Protein AF-A0A8T4SE69-F1 (afdb_monomer)

Nearest PDB structures (foldseek):
  1tfo-assembly1_B  TM=8.534E-01  e=2.852E-02  Escherichia coli
  8dt0-assembly1_A  TM=4.073E-01  e=3.015E+00  synthetic construct

pLDDT: mean 90.0, std 10.99, range [50.69, 98.56]

Sequence (98 aa):
MKVIDFFKDLFNKVLKNEINVKKFDKDFNAAFFNDTFMEPISRAEFHIIDELWGYLEFYEPNKRKRESWEMLIDEKKVLRRVKIALNKLKKLERQVKK

Foldseek 3Di:
DQLLVVLLVLLVCCLVVVDDVVVSLVVLVCSLPDPVNPRDDDPQLNVLSVVLNVLSVQEDDDPVVCVVPVSHDHRVVSNVSSVVSSVSVVVVVVVVVD

Structure (mmCIF, N/CA/C/O backbone):
data_AF-A0A8T4SE69-F1
#
_entry.id   AF-A0A8T4SE69-F1
#
loop_
_atom_site.group_PDB
_atom_site.id
_atom_site.type_symbol
_atom_site.label_atom_id
_atom_site.label_alt_id
_atom_site.label_comp_id
_atom_site.label_asym_id
_atom_site.label_entity_id
_atom_site.label_seq_id
_atom_site.pdbx_PDB_ins_code
_atom_site.Cartn_x
_atom_site.Cartn_y
_atom_site.Cartn_z
_atom_site.occupancy
_atom_site.B_iso_or_equiv
_atom_site.auth_seq_id
_atom_site.auth_comp_id
_atom_site.auth_asym_id
_atom_site.auth_atom_id
_atom_site.pdbx_PDB_model_num
ATOM 1 N N . MET A 1 1 ? -5.808 14.078 12.122 1.00 69.44 1 MET A N 1
ATOM 2 C CA . MET A 1 1 ? -6.168 12.864 11.351 1.00 69.44 1 MET A CA 1
ATOM 3 C C . MET A 1 1 ? -5.239 11.779 11.836 1.00 69.44 1 MET A C 1
ATOM 5 O O . MET A 1 1 ? -4.047 12.054 11.843 1.00 69.44 1 MET A O 1
ATOM 9 N N . LYS A 1 2 ? -5.745 10.612 12.261 1.00 81.38 2 LYS A N 1
ATOM 10 C CA . LYS A 1 2 ? -4.852 9.556 12.750 1.00 81.38 2 LYS A CA 1
ATOM 11 C C . LYS A 1 2 ? -3.903 9.127 11.639 1.00 81.38 2 LYS A C 1
ATOM 13 O O . LYS A 1 2 ? -4.334 8.998 10.493 1.00 81.38 2 LYS A O 1
ATOM 18 N N . VAL A 1 3 ? -2.648 8.841 11.976 1.00 86.25 3 VAL A N 1
ATOM 19 C CA . VAL A 1 3 ? -1.634 8.339 11.022 1.00 86.25 3 VAL A CA 1
ATOM 20 C C . VAL A 1 3 ? -2.167 7.170 10.200 1.00 86.25 3 VAL A C 1
ATOM 22 O O . VAL A 1 3 ? -2.015 7.111 8.982 1.00 86.25 3 VAL A O 1
ATOM 25 N N . ILE A 1 4 ? -2.869 6.247 10.854 1.00 89.75 4 ILE A N 1
ATOM 26 C CA . ILE A 1 4 ? -3.409 5.080 10.167 1.00 89.75 4 ILE A CA 1
ATOM 27 C C . ILE A 1 4 ? -4.499 5.433 9.146 1.00 89.75 4 ILE A C 1
ATOM 29 O O . ILE A 1 4 ? -4.645 4.747 8.135 1.00 89.75 4 ILE A O 1
ATOM 33 N N . ASP A 1 5 ? -5.244 6.516 9.368 1.00 90.56 5 ASP A N 1
ATOM 34 C CA . ASP A 1 5 ? -6.267 6.979 8.433 1.00 90.56 5 ASP A CA 1
ATOM 35 C C . ASP A 1 5 ? -5.634 7.631 7.202 1.00 90.56 5 ASP A C 1
ATOM 37 O O . ASP A 1 5 ? -6.137 7.435 6.096 1.00 90.56 5 ASP A O 1
ATOM 41 N N . PHE A 1 6 ? -4.476 8.286 7.359 1.00 91.50 6 PHE A N 1
ATOM 42 C CA . PHE A 1 6 ? -3.658 8.725 6.226 1.00 91.50 6 PHE A CA 1
ATOM 43 C C . PHE A 1 6 ? -3.228 7.538 5.352 1.00 91.50 6 PHE A C 1
ATOM 45 O O . PHE A 1 6 ? -3.449 7.556 4.141 1.00 91.50 6 PHE A O 1
ATOM 52 N N . PHE A 1 7 ? -2.675 6.472 5.946 1.00 93.62 7 PHE A N 1
ATOM 53 C CA . PHE A 1 7 ? -2.274 5.287 5.177 1.00 93.62 7 PHE A CA 1
ATOM 54 C C . PHE A 1 7 ? -3.466 4.630 4.472 1.00 93.62 7 PHE A C 1
ATOM 56 O O . PHE A 1 7 ? -3.364 4.266 3.302 1.00 93.62 7 PHE A O 1
ATOM 63 N N . LYS A 1 8 ? -4.627 4.523 5.134 1.00 95.12 8 LYS A N 1
ATOM 64 C CA . LYS A 1 8 ? -5.852 4.013 4.495 1.00 95.12 8 LYS A CA 1
ATOM 65 C C . LYS A 1 8 ? -6.295 4.885 3.322 1.00 95.12 8 LYS A C 1
ATOM 67 O O . LYS A 1 8 ? -6.706 4.336 2.300 1.00 95.12 8 LYS A O 1
ATOM 72 N N . ASP A 1 9 ? -6.250 6.209 3.452 1.00 96.00 9 ASP A N 1
ATOM 73 C CA . ASP A 1 9 ? -6.576 7.131 2.359 1.00 96.00 9 ASP A CA 1
ATOM 74 C C . ASP A 1 9 ? -5.623 6.927 1.176 1.00 96.00 9 ASP A C 1
ATOM 76 O O . ASP A 1 9 ? -6.065 6.693 0.050 1.00 96.00 9 ASP A O 1
ATOM 80 N N . LEU A 1 10 ? -4.319 6.868 1.449 1.00 96.25 10 LEU A N 1
ATOM 81 C CA . LEU A 1 10 ? -3.291 6.617 0.446 1.00 96.25 10 LEU A CA 1
ATOM 82 C C . LEU A 1 10 ? -3.489 5.259 -0.264 1.00 96.25 10 LEU A C 1
ATOM 84 O O . LEU A 1 10 ? -3.406 5.180 -1.492 1.00 96.25 10 LEU A O 1
ATOM 88 N N . PHE A 1 11 ? -3.842 4.203 0.480 1.00 98.12 11 PHE A N 1
ATOM 89 C CA . PHE A 1 11 ? -4.185 2.887 -0.079 1.00 98.12 11 PHE A CA 1
ATOM 90 C C . PHE A 1 11 ? -5.420 2.942 -0.975 1.00 98.12 11 PHE A C 1
ATOM 92 O O . PHE A 1 11 ? -5.447 2.316 -2.033 1.00 98.12 11 PHE A O 1
ATOM 99 N N . ASN A 1 12 ? -6.456 3.681 -0.576 1.00 98.44 12 ASN A N 1
ATOM 100 C CA . ASN A 1 12 ? -7.653 3.823 -1.398 1.00 98.44 12 ASN A CA 1
ATOM 101 C C . ASN A 1 12 ? -7.355 4.603 -2.683 1.00 98.44 12 ASN A C 1
ATOM 103 O O . ASN A 1 12 ? -7.802 4.173 -3.743 1.00 98.44 12 ASN A O 1
ATOM 107 N N . LYS A 1 13 ? -6.571 5.686 -2.609 1.00 98.44 13 LYS A N 1
ATOM 108 C CA . LYS A 1 13 ? -6.174 6.492 -3.773 1.00 98.44 13 LYS A CA 1
ATOM 109 C C . LYS A 1 13 ? -5.465 5.655 -4.833 1.00 98.44 13 LYS A C 1
ATOM 111 O O . LYS A 1 13 ? -5.847 5.703 -6.000 1.00 98.44 13 LYS A O 1
ATOM 116 N N . VAL A 1 14 ? -4.482 4.840 -4.439 1.00 98.38 14 VAL A N 1
ATOM 117 C CA . VAL A 1 14 ? -3.758 3.988 -5.399 1.00 98.38 14 VAL A CA 1
ATOM 118 C C . VAL A 1 14 ? -4.636 2.848 -5.934 1.00 98.38 14 VAL A C 1
ATOM 120 O O . VAL A 1 14 ? -4.604 2.554 -7.124 1.00 98.38 14 VAL A O 1
ATOM 123 N N . LEU A 1 15 ? -5.501 2.247 -5.105 1.00 98.25 15 LEU A N 1
ATOM 124 C CA . LEU A 1 15 ? -6.426 1.192 -5.552 1.00 98.25 15 LEU A CA 1
ATOM 125 C C . LEU A 1 15 ? -7.532 1.699 -6.489 1.00 98.25 15 LEU A C 1
ATOM 127 O O . LEU A 1 15 ? -8.032 0.929 -7.306 1.00 98.25 15 LEU A O 1
ATOM 131 N N . LYS A 1 16 ? -7.926 2.969 -6.363 1.00 98.06 16 LYS A N 1
ATOM 132 C CA . LYS A 1 16 ? -8.891 3.642 -7.243 1.00 98.06 16 LYS A CA 1
ATOM 133 C C . LYS A 1 16 ? -8.240 4.302 -8.459 1.00 98.06 16 LYS A C 1
ATOM 135 O O . LYS A 1 16 ? -8.942 4.933 -9.241 1.00 98.06 16 LYS A O 1
ATOM 140 N N . ASN A 1 17 ? -6.924 4.148 -8.624 1.00 97.12 17 ASN A N 1
ATOM 141 C CA . ASN A 1 17 ? -6.156 4.766 -9.700 1.00 97.12 17 ASN A CA 1
ATOM 142 C C . ASN A 1 17 ? -6.213 6.313 -9.697 1.00 97.12 17 ASN A C 1
ATOM 144 O O . ASN A 1 17 ? -6.032 6.943 -10.734 1.00 97.12 17 ASN A O 1
ATOM 148 N N . GLU A 1 18 ? -6.455 6.933 -8.534 1.00 98.19 18 GLU A N 1
ATOM 149 C CA . GLU A 1 18 ? -6.362 8.392 -8.339 1.00 98.19 18 GLU A CA 1
ATOM 150 C C . GLU A 1 18 ? -4.893 8.851 -8.295 1.00 98.19 18 GLU A C 1
ATOM 152 O O . GLU A 1 18 ? -4.564 9.981 -8.650 1.00 98.19 18 GLU A O 1
ATOM 157 N N . ILE A 1 19 ? -3.996 7.950 -7.882 1.00 97.94 19 ILE A N 1
ATOM 158 C CA . ILE A 1 19 ? -2.541 8.083 -7.987 1.00 97.94 19 ILE A CA 1
ATOM 159 C C . ILE A 1 19 ? -1.959 6.791 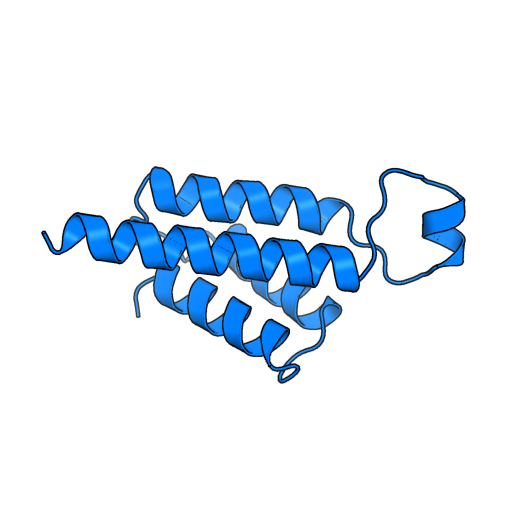-8.567 1.00 97.94 19 ILE A C 1
ATOM 161 O O . ILE A 1 19 ? -2.478 5.706 -8.314 1.00 97.94 19 ILE A O 1
ATOM 165 N N . ASN A 1 20 ? -0.856 6.897 -9.309 1.00 97.25 20 ASN A N 1
ATOM 166 C CA . ASN A 1 20 ? -0.123 5.725 -9.797 1.00 97.25 20 ASN A CA 1
ATOM 167 C C . ASN A 1 20 ? 0.798 5.135 -8.713 1.00 97.25 20 ASN A C 1
ATOM 169 O O . ASN A 1 20 ? 1.110 5.798 -7.718 1.00 97.25 20 ASN A O 1
ATOM 173 N N . VAL A 1 21 ? 1.290 3.907 -8.924 1.00 96.62 21 VAL A N 1
ATOM 174 C CA . VAL A 1 21 ? 2.136 3.221 -7.930 1.00 96.62 21 VAL A CA 1
ATOM 175 C C . VAL A 1 21 ? 3.459 3.941 -7.655 1.00 96.62 21 VAL A C 1
ATOM 177 O O . VAL A 1 21 ? 3.936 3.917 -6.528 1.00 96.62 21 VAL A O 1
ATOM 180 N N . LYS A 1 22 ? 4.025 4.667 -8.627 1.00 95.31 22 LYS A N 1
ATOM 181 C CA . LYS A 1 22 ? 5.250 5.455 -8.401 1.00 95.31 22 LYS A CA 1
ATOM 182 C C . LYS A 1 22 ? 5.023 6.613 -7.422 1.00 95.31 22 LYS A C 1
ATOM 184 O O . LYS A 1 22 ? 5.860 6.874 -6.564 1.00 95.31 22 LYS A O 1
ATOM 189 N N . LYS A 1 23 ? 3.903 7.329 -7.557 1.00 96.38 23 LYS A N 1
ATOM 190 C CA . LYS A 1 23 ? 3.525 8.398 -6.626 1.00 96.38 23 LYS A CA 1
ATOM 191 C C . LYS A 1 23 ? 3.154 7.825 -5.261 1.00 96.38 23 LYS A C 1
ATOM 193 O O . LYS A 1 23 ? 3.582 8.373 -4.254 1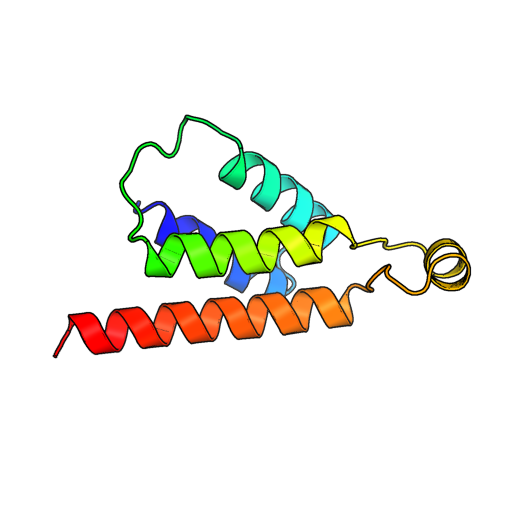.00 96.38 23 LYS A O 1
ATOM 198 N N . PHE A 1 24 ? 2.414 6.718 -5.247 1.00 97.50 24 PHE A N 1
ATOM 199 C CA . PHE A 1 24 ? 2.094 5.980 -4.030 1.00 97.50 24 PHE A CA 1
ATOM 200 C C . PHE A 1 24 ? 3.349 5.598 -3.242 1.00 97.50 24 PHE A C 1
ATOM 202 O O . PHE A 1 24 ? 3.432 5.935 -2.071 1.00 97.50 24 PHE A O 1
ATOM 209 N N . ASP A 1 25 ? 4.326 4.960 -3.887 1.00 95.56 25 ASP A N 1
ATOM 210 C CA . ASP A 1 25 ? 5.590 4.541 -3.276 1.00 95.56 25 ASP A CA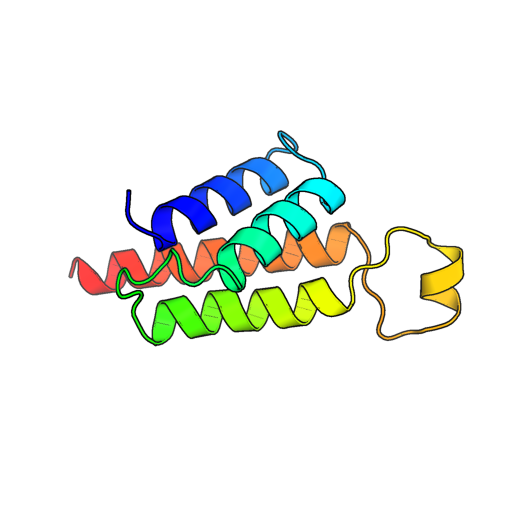 1
ATOM 211 C C . ASP A 1 25 ? 6.350 5.724 -2.654 1.00 95.56 25 ASP A C 1
ATOM 213 O O . ASP A 1 25 ? 6.747 5.685 -1.489 1.00 95.56 25 ASP A O 1
ATOM 217 N N . LYS A 1 26 ? 6.462 6.839 -3.388 1.00 94.38 26 LYS A N 1
ATOM 218 C CA . LYS A 1 26 ? 7.093 8.062 -2.877 1.00 94.38 26 LYS A CA 1
ATOM 219 C C . LYS A 1 26 ? 6.364 8.629 -1.654 1.00 94.38 26 LYS A C 1
ATOM 221 O O . LYS A 1 26 ? 7.005 8.928 -0.650 1.00 94.38 26 LYS A O 1
ATOM 226 N N . ASP A 1 27 ? 5.047 8.805 -1.752 1.00 94.06 27 ASP A N 1
ATOM 227 C CA . ASP A 1 27 ? 4.235 9.395 -0.683 1.00 94.06 27 ASP A CA 1
ATOM 228 C C . ASP A 1 27 ? 4.183 8.461 0.547 1.00 94.06 27 ASP A C 1
ATOM 230 O O . ASP A 1 27 ? 4.197 8.931 1.683 1.00 94.06 27 ASP A O 1
ATOM 234 N N . PHE A 1 28 ? 4.189 7.142 0.327 1.00 94.31 28 PHE A N 1
ATOM 235 C CA . PHE A 1 28 ? 4.240 6.122 1.372 1.00 94.31 28 PHE A CA 1
ATOM 236 C C . PHE A 1 28 ? 5.569 6.163 2.128 1.00 94.31 28 PHE A C 1
ATOM 238 O O . PHE A 1 28 ? 5.553 6.278 3.349 1.00 94.31 28 PHE A O 1
ATOM 245 N N . ASN A 1 29 ? 6.711 6.117 1.432 1.00 92.12 29 ASN A N 1
ATOM 246 C CA . ASN A 1 29 ? 8.031 6.178 2.072 1.00 92.12 29 ASN A CA 1
ATOM 247 C C . ASN A 1 29 ? 8.234 7.504 2.814 1.00 92.12 29 ASN A C 1
ATOM 249 O O . ASN A 1 29 ? 8.730 7.513 3.937 1.00 92.12 29 ASN A O 1
ATOM 253 N N . ALA A 1 30 ? 7.790 8.620 2.226 1.00 90.69 30 ALA A N 1
ATOM 254 C CA . ALA A 1 30 ? 7.833 9.916 2.894 1.00 90.69 30 ALA A CA 1
ATOM 255 C C . ALA A 1 30 ? 7.028 9.924 4.201 1.00 90.69 30 ALA A C 1
ATOM 257 O O . ALA A 1 30 ? 7.421 10.614 5.132 1.00 90.69 30 ALA A O 1
ATOM 258 N N . ALA A 1 31 ? 5.926 9.172 4.282 1.00 88.69 31 ALA A N 1
ATOM 259 C CA . ALA A 1 31 ? 5.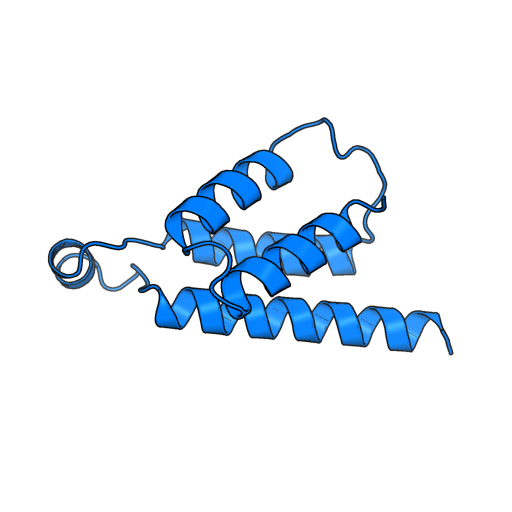147 9.035 5.507 1.00 88.69 31 ALA A CA 1
ATOM 260 C C . ALA A 1 31 ? 5.733 8.013 6.492 1.00 88.69 31 ALA A C 1
ATOM 262 O O . ALA A 1 31 ? 5.687 8.233 7.695 1.00 88.69 31 ALA A O 1
ATOM 263 N N . PHE A 1 32 ? 6.295 6.913 5.992 1.00 88.75 32 PHE A N 1
ATOM 264 C CA . PHE A 1 32 ? 6.883 5.854 6.812 1.00 88.75 32 PHE A CA 1
ATOM 265 C C . PHE A 1 32 ? 8.152 6.312 7.545 1.00 88.75 32 PHE A C 1
ATOM 267 O O . PHE A 1 32 ? 8.352 5.942 8.697 1.00 88.75 32 PHE A O 1
ATOM 274 N N . PHE A 1 33 ? 8.980 7.143 6.898 1.00 85.00 33 PHE A N 1
ATOM 275 C CA . PHE A 1 33 ? 10.266 7.603 7.436 1.00 85.00 33 PHE A CA 1
ATOM 276 C C . PHE A 1 33 ? 10.258 9.008 8.041 1.00 85.00 33 PHE A C 1
ATOM 278 O O . PHE A 1 33 ? 11.270 9.422 8.602 1.00 85.00 33 PHE A O 1
ATOM 285 N N . ASN A 1 34 ? 9.168 9.773 7.925 1.00 82.19 34 ASN A N 1
ATOM 286 C CA . ASN A 1 34 ? 9.108 11.056 8.621 1.00 82.19 34 ASN A CA 1
ATOM 287 C C . ASN A 1 34 ? 8.860 10.837 10.115 1.00 82.19 34 ASN A C 1
ATOM 289 O O . ASN A 1 34 ? 7.812 10.319 10.502 1.00 82.19 34 ASN A O 1
ATOM 293 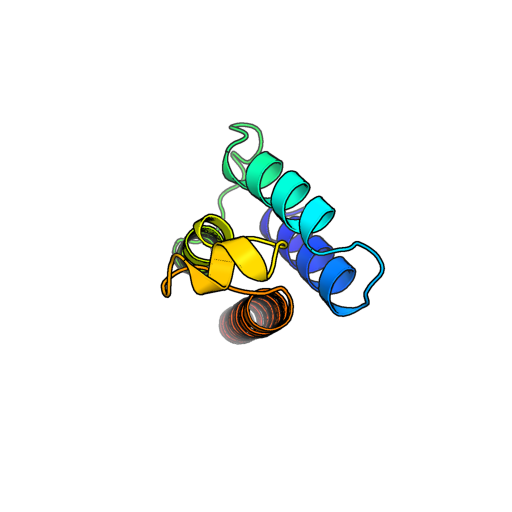N N . ASP A 1 35 ? 9.740 11.392 10.950 1.00 57.62 35 ASP A N 1
ATOM 294 C CA . ASP A 1 35 ? 9.553 11.518 12.405 1.00 57.62 35 ASP A CA 1
ATOM 295 C C . ASP A 1 35 ? 8.293 12.324 12.783 1.00 57.62 35 ASP A C 1
ATOM 297 O O . ASP A 1 35 ? 7.877 12.360 13.938 1.00 57.62 35 ASP A O 1
ATOM 301 N N . THR A 1 36 ? 7.637 12.970 11.813 1.00 52.78 36 THR A N 1
ATOM 302 C CA . THR A 1 36 ? 6.406 13.751 12.011 1.00 52.78 36 THR A CA 1
ATOM 303 C C . THR A 1 36 ? 5.189 12.894 12.390 1.00 52.78 36 THR A C 1
ATOM 305 O O . THR A 1 36 ? 4.161 13.439 12.786 1.00 52.78 36 THR A O 1
ATOM 308 N N . PHE A 1 37 ? 5.283 11.563 12.319 1.00 53.97 37 PHE A N 1
ATOM 309 C CA . PHE A 1 37 ? 4.198 10.639 12.666 1.00 53.97 37 PHE A CA 1
ATOM 310 C C . PHE A 1 37 ? 4.337 10.045 14.082 1.00 53.97 37 PHE A C 1
ATOM 312 O O . PHE A 1 37 ? 3.998 8.886 14.303 1.00 53.97 37 PHE A O 1
ATOM 319 N N . MET A 1 38 ? 4.755 10.855 15.069 1.00 50.69 38 MET A N 1
ATOM 320 C CA . MET A 1 38 ? 4.764 10.520 16.513 1.00 50.69 38 MET A CA 1
ATOM 321 C C . MET A 1 38 ? 3.370 10.281 17.133 1.00 50.69 38 MET A C 1
ATOM 323 O O . MET A 1 38 ? 3.227 10.208 18.354 1.00 50.69 38 MET A O 1
ATOM 327 N N . GLU A 1 39 ? 2.315 10.167 16.328 1.00 63.81 39 GLU A N 1
ATOM 328 C CA . GLU A 1 39 ? 1.036 9.685 16.831 1.00 63.81 39 GLU A CA 1
ATOM 329 C C . GLU A 1 39 ? 1.097 8.151 16.954 1.00 63.81 39 GLU A C 1
ATOM 331 O O . GLU A 1 39 ? 1.452 7.468 15.989 1.00 63.81 39 GLU A O 1
ATOM 336 N N . PRO A 1 40 ? 0.744 7.577 18.117 1.00 70.69 40 PRO A N 1
ATOM 337 C CA . PRO A 1 40 ? 0.892 6.151 18.353 1.00 70.69 40 PRO A CA 1
ATOM 338 C C . PRO A 1 40 ? -0.063 5.359 17.456 1.00 70.69 40 PRO A C 1
ATOM 340 O O . PRO A 1 40 ? -1.271 5.308 17.691 1.00 70.69 40 PRO A O 1
ATOM 343 N N . ILE A 1 41 ? 0.489 4.694 16.443 1.00 82.62 41 ILE A N 1
ATOM 344 C CA . ILE A 1 41 ? -0.164 3.540 15.828 1.00 82.62 41 ILE A CA 1
ATOM 345 C C . ILE A 1 41 ? 0.045 2.320 16.723 1.00 82.62 41 ILE A C 1
ATOM 347 O O . ILE A 1 41 ? 1.078 2.165 17.378 1.00 82.62 41 ILE A O 1
ATOM 351 N N . SER A 1 42 ? -0.943 1.433 16.774 1.00 88.44 42 SER A N 1
ATOM 352 C CA . SER A 1 42 ? -0.797 0.179 17.508 1.00 88.44 42 SER A CA 1
ATOM 353 C C . SER A 1 42 ? 0.282 -0.702 16.870 1.00 88.44 42 SER A C 1
ATOM 355 O O . SER A 1 42 ? 0.527 -0.647 15.663 1.00 88.44 42 SER A O 1
ATOM 357 N N . ARG A 1 43 ? 0.884 -1.602 17.658 1.00 89.38 43 ARG A N 1
ATOM 358 C CA . ARG A 1 43 ? 1.866 -2.580 17.151 1.00 89.38 43 ARG A CA 1
ATOM 359 C C . ARG A 1 43 ? 1.325 -3.403 15.973 1.00 89.38 43 ARG A C 1
ATOM 361 O O . ARG A 1 43 ? 2.071 -3.723 15.052 1.00 89.38 43 ARG A O 1
ATOM 368 N N . ALA A 1 44 ? 0.035 -3.741 16.000 1.00 92.31 44 ALA A N 1
ATOM 369 C CA . ALA A 1 44 ? -0.616 -4.494 14.931 1.00 92.31 44 ALA A CA 1
ATOM 370 C C . ALA A 1 44 ? -0.765 -3.667 13.644 1.00 92.31 44 ALA A C 1
ATOM 372 O O . ALA A 1 44 ? -0.557 -4.196 12.555 1.00 92.31 44 ALA A O 1
ATOM 373 N N . GLU A 1 45 ? -1.094 -2.378 13.761 1.00 92.69 45 GLU A N 1
ATOM 374 C CA . GLU A 1 45 ? -1.130 -1.461 12.619 1.00 92.69 45 GLU A CA 1
ATOM 375 C C . GLU A 1 45 ? 0.271 -1.256 12.041 1.00 92.69 45 GLU A C 1
ATOM 377 O O . GLU A 1 45 ? 0.440 -1.437 10.838 1.00 92.69 45 GLU A O 1
ATOM 382 N N . PHE A 1 46 ? 1.277 -0.983 12.885 1.00 91.44 46 PHE A N 1
ATOM 383 C CA . PHE A 1 46 ? 2.672 -0.836 12.454 1.00 91.44 46 PHE A CA 1
ATOM 384 C C . PHE A 1 46 ? 3.141 -2.049 11.652 1.00 91.44 46 PHE A C 1
ATOM 386 O O . PHE A 1 46 ? 3.627 -1.886 10.540 1.00 91.44 46 PHE A O 1
ATOM 393 N N . HIS A 1 47 ? 2.909 -3.265 12.152 1.00 93.75 47 HIS A N 1
ATOM 394 C CA . HIS A 1 47 ? 3.333 -4.483 11.461 1.00 93.75 47 HIS A CA 1
ATOM 395 C C . HIS A 1 47 ? 2.715 -4.636 10.059 1.00 93.75 47 HIS A C 1
ATOM 397 O O . HIS A 1 47 ? 3.362 -5.145 9.150 1.00 93.75 47 HIS A O 1
ATOM 403 N N . ILE A 1 48 ? 1.474 -4.179 9.853 1.00 95.69 48 ILE A N 1
ATOM 404 C CA . ILE A 1 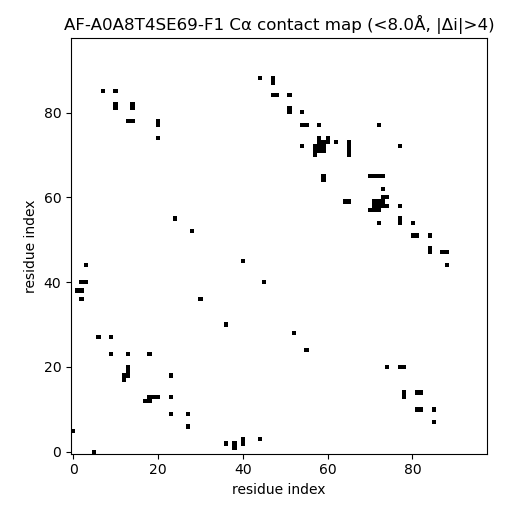48 ? 0.833 -4.212 8.528 1.00 95.69 48 ILE A CA 1
ATOM 405 C C . ILE A 1 48 ? 1.476 -3.199 7.575 1.00 95.69 48 ILE A C 1
ATOM 407 O O . ILE A 1 48 ? 1.621 -3.490 6.387 1.00 95.69 48 ILE A O 1
ATOM 411 N N . ILE A 1 49 ? 1.813 -2.009 8.079 1.00 94.31 49 ILE A N 1
ATOM 412 C CA . ILE A 1 49 ? 2.473 -0.964 7.290 1.00 94.31 49 ILE A CA 1
ATOM 413 C C . ILE A 1 49 ? 3.904 -1.394 6.937 1.00 94.31 49 ILE A C 1
ATOM 415 O O . ILE A 1 49 ? 4.276 -1.324 5.771 1.00 94.31 49 ILE A O 1
ATOM 419 N N . ASP A 1 50 ? 4.653 -1.916 7.906 1.00 93.81 50 ASP A N 1
ATOM 420 C CA . ASP A 1 50 ? 6.014 -2.440 7.748 1.00 93.81 50 ASP A CA 1
ATOM 421 C C . ASP A 1 50 ? 6.079 -3.613 6.750 1.00 93.81 50 ASP A C 1
ATOM 423 O O . ASP A 1 50 ? 6.891 -3.616 5.827 1.00 93.81 50 ASP A O 1
ATOM 427 N N . GLU A 1 51 ? 5.136 -4.562 6.824 1.00 95.38 51 GLU A N 1
ATOM 428 C CA . GLU A 1 51 ? 5.038 -5.647 5.837 1.00 95.38 51 GLU A CA 1
ATOM 429 C C . GLU A 1 51 ? 4.833 -5.101 4.414 1.00 95.38 51 GLU A C 1
ATOM 431 O O . GLU A 1 51 ? 5.409 -5.622 3.460 1.00 95.38 51 GLU A O 1
ATOM 436 N N . LEU A 1 52 ? 3.997 -4.069 4.246 1.00 96.38 52 LEU A N 1
ATOM 437 C CA . LEU A 1 52 ? 3.769 -3.455 2.937 1.00 96.38 52 LEU A CA 1
ATOM 438 C C . LEU A 1 52 ? 5.003 -2.698 2.441 1.00 96.38 52 LEU A C 1
ATOM 440 O O . LEU A 1 52 ? 5.311 -2.783 1.251 1.00 96.38 52 LEU A O 1
ATOM 444 N N . TRP A 1 53 ? 5.697 -2.000 3.338 1.00 95.25 53 TRP A N 1
ATOM 445 C CA . TRP A 1 53 ? 6.944 -1.309 3.038 1.00 95.25 53 TRP A CA 1
ATOM 446 C C . TRP A 1 53 ? 7.986 -2.271 2.452 1.00 95.25 53 TRP A C 1
ATOM 448 O O . TRP A 1 53 ? 8.479 -2.028 1.353 1.00 95.25 53 TRP A O 1
ATOM 458 N N . GLY A 1 54 ? 8.187 -3.438 3.075 1.00 93.88 54 GLY A N 1
ATOM 459 C CA . GLY A 1 54 ? 9.107 -4.457 2.558 1.00 93.88 54 GLY A CA 1
ATOM 460 C C . GLY A 1 54 ? 8.747 -4.992 1.162 1.00 93.88 54 GLY A C 1
ATOM 461 O O . GLY A 1 54 ? 9.615 -5.461 0.437 1.00 93.88 54 GLY A O 1
ATOM 462 N N . TYR A 1 55 ? 7.484 -4.911 0.719 1.00 93.81 55 TYR A N 1
ATOM 463 C CA . TYR A 1 55 ? 7.146 -5.198 -0.686 1.00 93.81 55 TYR A CA 1
ATOM 464 C C . TYR A 1 55 ? 7.489 -4.039 -1.620 1.00 93.81 55 TYR A C 1
ATOM 466 O O . TYR A 1 55 ? 7.868 -4.283 -2.766 1.00 93.81 55 TYR A O 1
ATOM 474 N N . LEU A 1 56 ? 7.312 -2.800 -1.161 1.00 94.38 56 LEU A N 1
ATOM 475 C CA . LEU A 1 56 ? 7.597 -1.604 -1.948 1.00 94.38 56 LEU A CA 1
ATOM 476 C C . LEU A 1 56 ? 9.086 -1.460 -2.260 1.00 94.38 56 LEU A C 1
ATOM 478 O O . LEU A 1 56 ? 9.412 -1.038 -3.364 1.00 94.38 56 LEU A O 1
ATOM 482 N N . GLU A 1 57 ? 9.974 -1.926 -1.381 1.00 93.19 57 GLU A N 1
ATOM 483 C CA . GLU A 1 57 ? 11.420 -1.967 -1.649 1.00 93.19 57 GLU A CA 1
ATOM 484 C C . GLU A 1 57 ? 11.786 -2.750 -2.921 1.00 93.19 57 GLU A C 1
ATOM 486 O O . GLU A 1 57 ? 12.780 -2.453 -3.581 1.00 93.19 57 GLU A O 1
ATOM 491 N N . PHE A 1 58 ? 10.963 -3.729 -3.309 1.00 94.50 58 PHE A N 1
ATOM 492 C CA . PHE A 1 58 ? 11.176 -4.532 -4.513 1.00 94.50 58 PHE A CA 1
ATOM 493 C C . PHE A 1 58 ? 10.383 -4.038 -5.722 1.00 94.50 58 PHE A C 1
ATOM 495 O O . PHE A 1 58 ? 10.390 -4.693 -6.767 1.00 94.50 58 PHE A O 1
ATOM 502 N N . TYR A 1 59 ? 9.658 -2.925 -5.615 1.00 95.25 59 TYR A N 1
ATOM 503 C CA . TYR A 1 59 ? 8.917 -2.386 -6.744 1.00 95.25 59 TYR A CA 1
ATOM 504 C C . TYR A 1 59 ? 9.867 -1.831 -7.809 1.00 95.25 59 TYR A C 1
ATOM 506 O O . TYR A 1 59 ? 10.655 -0.923 -7.570 1.00 95.25 59 TYR A O 1
ATOM 514 N N . GLU A 1 60 ? 9.738 -2.334 -9.035 1.00 94.81 60 GLU A N 1
ATOM 515 C CA . GLU A 1 60 ? 10.454 -1.795 -10.188 1.00 94.81 60 GLU A CA 1
ATOM 516 C C . GLU A 1 60 ? 9.482 -1.701 -11.366 1.00 94.81 60 GLU A C 1
ATOM 518 O O . GLU A 1 60 ? 9.009 -2.739 -11.827 1.00 94.81 60 GLU A O 1
ATOM 523 N N . PRO A 1 61 ? 9.157 -0.505 -11.893 1.00 91.88 61 PRO A N 1
ATOM 524 C CA . PRO A 1 61 ? 8.242 -0.352 -13.027 1.00 91.88 61 PRO A CA 1
ATOM 525 C C . PRO A 1 61 ? 8.798 -0.890 -14.355 1.00 91.88 61 PRO A C 1
ATOM 527 O O . PRO A 1 61 ? 8.021 -1.299 -15.225 1.00 91.88 61 PRO A O 1
ATOM 530 N N . ASN A 1 62 ? 10.119 -0.952 -14.536 1.00 92.31 62 ASN A N 1
ATOM 531 C CA . ASN A 1 62 ? 10.738 -1.397 -15.782 1.00 92.31 62 ASN A CA 1
ATOM 532 C C . ASN A 1 62 ? 10.738 -2.929 -15.917 1.00 92.31 62 ASN A C 1
ATOM 534 O O . ASN A 1 62 ? 11.440 -3.641 -15.200 1.00 92.31 62 ASN A O 1
ATOM 538 N N . LYS A 1 63 ? 10.007 -3.441 -16.915 1.00 89.75 63 LYS A N 1
ATOM 539 C CA . LYS A 1 63 ? 9.902 -4.883 -17.181 1.00 89.75 63 LYS A CA 1
ATOM 540 C C . LYS A 1 63 ? 11.259 -5.556 -17.430 1.00 89.75 63 LYS A C 1
ATOM 542 O O . LYS A 1 63 ? 11.496 -6.616 -16.867 1.00 89.75 63 LYS A O 1
ATOM 547 N N . ARG A 1 64 ? 12.155 -4.929 -18.201 1.00 90.69 64 ARG A N 1
ATOM 548 C CA . ARG A 1 64 ? 13.473 -5.508 -18.527 1.00 90.69 64 ARG A CA 1
ATOM 549 C C . ARG A 1 64 ? 14.344 -5.676 -17.284 1.00 90.69 64 ARG A C 1
ATOM 551 O O . ARG A 1 64 ? 15.058 -6.659 -17.158 1.00 90.69 64 ARG A O 1
ATOM 558 N N . LYS A 1 65 ? 14.257 -4.734 -16.341 1.00 90.12 65 LYS A N 1
ATOM 559 C CA . LYS A 1 65 ? 14.966 -4.847 -15.061 1.00 90.12 65 LYS A CA 1
ATOM 560 C C . LYS A 1 65 ? 14.394 -5.965 -14.188 1.00 90.12 65 LYS A C 1
ATOM 562 O O . LYS A 1 65 ? 15.160 -6.705 -13.582 1.00 90.12 65 LYS A O 1
ATOM 567 N N . ARG A 1 66 ? 13.070 -6.148 -14.168 1.00 91.62 66 ARG A N 1
ATOM 568 C CA . ARG A 1 66 ? 12.446 -7.274 -13.449 1.00 91.62 66 ARG A CA 1
ATOM 569 C C . ARG A 1 66 ? 12.849 -8.635 -14.015 1.00 91.62 66 ARG A C 1
ATOM 571 O O . ARG A 1 66 ? 13.051 -9.566 -13.255 1.00 91.62 66 ARG A O 1
ATOM 578 N N . GLU A 1 67 ? 13.020 -8.743 -15.330 1.00 88.00 67 GLU A N 1
ATOM 579 C CA . GLU A 1 67 ? 13.509 -9.975 -15.970 1.00 88.00 67 GLU A CA 1
ATOM 580 C C . GLU A 1 67 ? 14.951 -10.318 -15.559 1.00 88.00 67 GLU A C 1
ATOM 582 O O . GLU A 1 67 ? 15.321 -11.486 -15.559 1.00 88.00 67 GLU A O 1
ATOM 587 N N . SER A 1 68 ? 15.749 -9.320 -15.162 1.00 86.44 68 SER A N 1
ATOM 588 C CA . SER A 1 68 ? 17.109 -9.545 -14.662 1.00 86.44 68 SER A CA 1
ATOM 589 C C . SER A 1 68 ? 17.185 -9.933 -13.178 1.00 86.44 68 SER A C 1
ATOM 591 O O . SER A 1 68 ? 18.217 -10.443 -12.754 1.00 86.44 68 SER A O 1
ATOM 593 N N . TRP A 1 69 ? 16.136 -9.677 -12.384 1.00 88.31 69 TRP A N 1
ATOM 594 C CA . TRP A 1 69 ? 16.113 -9.892 -10.929 1.00 88.31 69 TRP A CA 1
ATOM 595 C C . TRP A 1 69 ? 14.730 -10.399 -10.488 1.00 88.31 69 TRP A C 1
ATOM 597 O O . TRP A 1 69 ? 13.800 -9.611 -10.309 1.00 88.31 69 TRP A O 1
ATOM 607 N N . GLU A 1 70 ? 14.600 -11.711 -10.258 1.00 82.06 70 GLU A N 1
ATOM 608 C CA . GLU A 1 70 ? 13.320 -12.391 -9.966 1.00 82.06 70 GLU A CA 1
ATOM 609 C C . GLU A 1 70 ? 12.578 -11.867 -8.723 1.00 82.06 70 GLU A C 1
ATOM 611 O O . GLU A 1 70 ? 11.360 -12.015 -8.602 1.00 82.06 70 GLU A O 1
ATOM 616 N N . MET A 1 71 ? 13.301 -11.245 -7.789 1.00 88.38 71 MET A N 1
ATOM 617 C CA . MET A 1 71 ? 12.724 -10.679 -6.567 1.00 88.38 71 MET A CA 1
ATOM 618 C C . MET A 1 71 ? 11.918 -9.396 -6.810 1.00 88.38 71 MET A C 1
ATOM 620 O O . MET A 1 71 ? 11.065 -9.055 -5.988 1.00 88.38 71 MET A O 1
ATOM 624 N N . LEU A 1 72 ? 12.148 -8.704 -7.933 1.00 93.12 72 LEU A N 1
ATOM 625 C CA . LEU A 1 72 ? 11.471 -7.451 -8.246 1.00 93.12 72 LEU A CA 1
ATOM 626 C C . LEU A 1 72 ? 10.001 -7.681 -8.601 1.00 93.12 72 LEU A C 1
ATOM 628 O O . LEU A 1 72 ? 9.626 -8.628 -9.297 1.00 93.12 72 LEU A O 1
ATOM 632 N N . ILE A 1 73 ? 9.142 -6.780 -8.140 1.00 94.25 73 ILE A N 1
ATOM 633 C CA . ILE A 1 73 ? 7.696 -6.897 -8.277 1.00 94.25 73 ILE A CA 1
ATOM 634 C C . ILE A 1 73 ? 7.126 -5.820 -9.192 1.00 94.25 73 ILE A C 1
ATOM 636 O O . ILE A 1 73 ? 7.625 -4.698 -9.276 1.00 94.25 73 ILE A O 1
ATOM 640 N N . ASP A 1 74 ? 6.063 -6.186 -9.905 1.00 94.94 74 ASP A N 1
ATOM 641 C CA . ASP A 1 74 ? 5.335 -5.276 -10.774 1.00 94.94 74 ASP A CA 1
ATOM 642 C C . ASP A 1 74 ? 4.225 -4.525 -10.023 1.00 94.94 74 ASP A C 1
ATOM 644 O O . ASP A 1 74 ? 3.881 -4.808 -8.871 1.00 94.94 74 ASP A O 1
ATOM 648 N N . GLU A 1 75 ? 3.621 -3.573 -10.726 1.00 95.75 75 GLU A N 1
ATOM 649 C CA . GLU A 1 75 ? 2.498 -2.780 -10.234 1.00 95.75 75 GLU A CA 1
ATOM 650 C C . GLU A 1 75 ? 1.320 -3.648 -9.762 1.00 95.75 75 GLU A C 1
ATOM 652 O O . GLU A 1 75 ? 0.734 -3.396 -8.709 1.00 95.75 75 GLU A O 1
ATOM 657 N N . LYS A 1 76 ? 1.001 -4.730 -10.484 1.00 96.12 76 LYS A N 1
ATOM 658 C CA . LYS A 1 76 ? -0.103 -5.632 -10.122 1.00 96.12 76 LYS A CA 1
ATOM 659 C C . LYS A 1 76 ? 0.130 -6.284 -8.762 1.00 96.12 76 LYS A C 1
ATOM 661 O O . LYS A 1 76 ? -0.801 -6.394 -7.957 1.00 96.12 76 LYS A O 1
ATOM 666 N N . LYS A 1 77 ? 1.362 -6.717 -8.487 1.00 96.12 77 LYS A N 1
ATOM 667 C CA . LYS A 1 77 ? 1.734 -7.319 -7.206 1.00 96.12 77 LYS A CA 1
ATOM 668 C C . LYS A 1 77 ? 1.705 -6.284 -6.080 1.00 96.12 77 LYS A C 1
ATOM 670 O O . LYS A 1 77 ? 1.175 -6.615 -5.019 1.00 96.12 77 LYS A O 1
ATOM 675 N N . VAL A 1 78 ? 2.139 -5.042 -6.319 1.00 97.06 78 VAL A N 1
ATOM 676 C CA . VAL A 1 78 ? 1.988 -3.937 -5.350 1.00 97.06 78 VAL A CA 1
ATOM 677 C C . VAL A 1 78 ? 0.513 -3.697 -5.017 1.00 97.06 78 VAL A C 1
ATOM 679 O O . VAL A 1 78 ? 0.128 -3.793 -3.852 1.00 97.06 78 VAL A O 1
ATOM 682 N N . LEU A 1 79 ? -0.350 -3.492 -6.018 1.00 98.12 79 LEU A N 1
ATOM 683 C CA . LEU A 1 79 ? -1.786 -3.248 -5.809 1.00 98.12 79 LEU A CA 1
ATOM 684 C C . LEU A 1 79 ? -2.464 -4.390 -5.035 1.00 98.12 79 LEU A C 1
ATOM 686 O O . LEU A 1 79 ? -3.292 -4.158 -4.148 1.00 98.12 79 LEU A O 1
ATOM 690 N N . ARG A 1 80 ? -2.079 -5.644 -5.308 1.00 98.25 80 ARG A N 1
ATOM 691 C CA . ARG A 1 80 ? -2.554 -6.804 -4.539 1.00 98.25 80 ARG A CA 1
ATOM 692 C C . ARG A 1 80 ? -2.158 -6.707 -3.064 1.00 98.25 80 ARG A C 1
ATOM 694 O O . ARG A 1 80 ? -2.990 -6.999 -2.2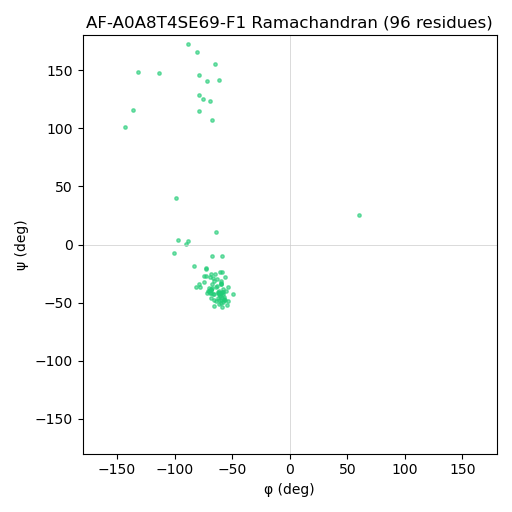04 1.00 98.25 80 ARG A O 1
ATOM 701 N N . ARG A 1 81 ? -0.919 -6.308 -2.758 1.00 97.88 81 ARG A N 1
ATOM 702 C CA . ARG A 1 81 ? -0.428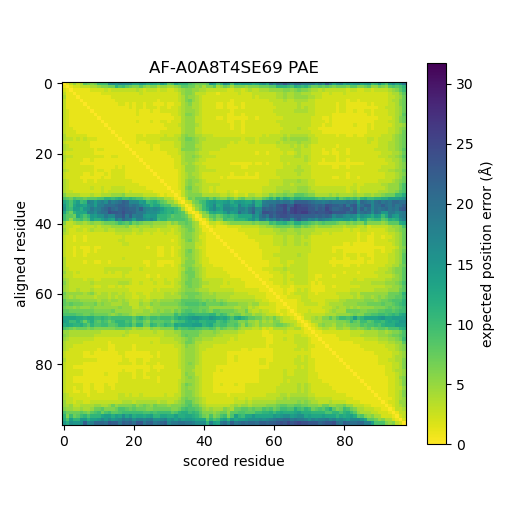 -6.150 -1.378 1.00 97.88 81 ARG A CA 1
ATOM 703 C C . ARG A 1 81 ? -1.105 -4.988 -0.660 1.00 97.88 81 ARG A C 1
ATOM 705 O O . ARG A 1 81 ? -1.566 -5.186 0.460 1.00 97.88 81 ARG A O 1
ATOM 712 N N . VAL A 1 82 ? -1.304 -3.856 -1.334 1.00 98.25 82 VAL A N 1
ATOM 713 C CA . VAL A 1 82 ? -2.074 -2.717 -0.802 1.00 98.25 82 VAL A CA 1
ATOM 714 C C . VAL A 1 82 ? -3.495 -3.145 -0.418 1.00 98.25 82 VAL A C 1
ATOM 716 O O . VAL A 1 82 ? -3.965 -2.857 0.683 1.00 98.25 82 VAL A O 1
ATOM 719 N N . LYS A 1 83 ? -4.179 -3.914 -1.277 1.00 98.56 83 LYS A N 1
ATOM 720 C CA . LYS A 1 83 ? -5.522 -4.442 -0.978 1.00 98.56 83 LYS A CA 1
ATOM 721 C C . LYS A 1 83 ? -5.531 -5.365 0.245 1.00 98.56 83 LYS A C 1
ATOM 723 O O . LYS A 1 83 ? -6.465 -5.313 1.046 1.00 98.56 83 LYS A O 1
ATOM 728 N N . ILE A 1 84 ? -4.511 -6.212 0.397 1.00 98.31 84 ILE A N 1
ATOM 729 C CA . ILE A 1 84 ? -4.360 -7.086 1.570 1.00 98.31 84 ILE A CA 1
ATOM 730 C C . ILE A 1 84 ? -4.159 -6.245 2.837 1.00 98.31 84 ILE A C 1
ATOM 732 O O . ILE A 1 84 ? -4.879 -6.467 3.810 1.00 98.31 84 ILE A O 1
ATOM 736 N N . ALA A 1 85 ? -3.251 -5.266 2.812 1.00 97.88 85 ALA A N 1
ATOM 737 C CA . ALA A 1 85 ? -2.979 -4.376 3.940 1.00 97.88 85 ALA A CA 1
ATOM 738 C C . ALA A 1 85 ? -4.242 -3.618 4.377 1.00 97.88 85 ALA A C 1
ATOM 740 O O . ALA A 1 85 ? -4.642 -3.694 5.540 1.00 97.88 85 ALA A O 1
ATOM 741 N N . LEU A 1 86 ? -4.959 -2.998 3.432 1.00 98.00 86 LEU A N 1
ATOM 742 C CA . LEU A 1 86 ? -6.214 -2.295 3.707 1.00 98.00 86 LEU A CA 1
ATOM 743 C C . LEU A 1 86 ? -7.269 -3.208 4.353 1.00 98.00 86 LEU A C 1
ATOM 745 O O . LEU A 1 86 ? -7.968 -2.805 5.283 1.00 98.00 86 LEU A O 1
ATOM 749 N N . ASN A 1 87 ? -7.386 -4.452 3.885 1.00 97.81 87 ASN A N 1
ATOM 750 C CA . ASN A 1 87 ? -8.314 -5.422 4.463 1.00 97.81 87 ASN A CA 1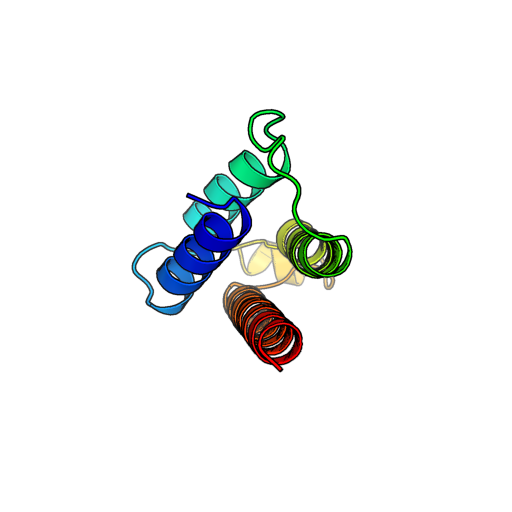
ATOM 751 C C . ASN A 1 87 ? -7.909 -5.855 5.879 1.00 97.81 87 ASN A C 1
ATOM 753 O O . ASN A 1 87 ? -8.793 -6.038 6.717 1.00 97.81 87 ASN A O 1
ATOM 757 N N . LYS A 1 88 ? -6.608 -6.021 6.159 1.00 97.00 88 LYS A N 1
ATOM 758 C CA . LYS A 1 88 ? -6.111 -6.320 7.512 1.00 97.00 88 LYS A CA 1
ATOM 759 C C . LYS A 1 88 ? -6.444 -5.173 8.475 1.00 97.00 88 LYS A C 1
ATOM 761 O O . LYS A 1 88 ? -7.023 -5.430 9.527 1.00 97.00 88 LYS A O 1
ATOM 766 N N . LEU A 1 89 ? -6.208 -3.921 8.072 1.00 95.19 89 LEU A N 1
ATOM 767 C CA . LEU A 1 89 ? -6.547 -2.738 8.876 1.00 95.19 89 LEU A CA 1
ATOM 768 C C . LEU A 1 89 ? -8.047 -2.652 9.187 1.00 95.19 89 LEU A C 1
ATOM 770 O O . LEU A 1 89 ? -8.431 -2.524 10.346 1.00 95.19 89 LEU A O 1
ATOM 774 N N . LYS A 1 90 ? -8.912 -2.828 8.179 1.00 94.12 90 LYS A N 1
ATOM 775 C CA . LYS A 1 90 ? -10.376 -2.835 8.376 1.00 94.12 90 LYS A CA 1
ATOM 776 C C . LYS A 1 90 ? -10.849 -3.934 9.333 1.00 94.12 90 LYS A C 1
ATOM 778 O O . LYS A 1 90 ? -11.873 -3.778 9.994 1.00 94.12 90 LYS A O 1
ATOM 783 N N . LYS A 1 91 ? -10.155 -5.077 9.381 1.00 94.69 91 LYS A N 1
ATOM 784 C CA . LYS A 1 91 ? -10.472 -6.161 10.323 1.00 94.69 91 LYS A CA 1
ATOM 785 C C . LYS A 1 91 ? -10.093 -5.791 11.756 1.00 94.69 91 LYS A C 1
ATOM 787 O O . LYS A 1 91 ? -10.903 -6.046 12.642 1.00 94.69 91 LYS A O 1
ATOM 792 N N . LEU A 1 92 ? -8.932 -5.166 11.967 1.00 92.50 92 LEU A N 1
ATOM 793 C CA . LEU A 1 92 ? -8.501 -4.702 13.292 1.00 92.50 92 LEU A CA 1
ATOM 794 C C . LEU A 1 92 ? -9.506 -3.710 13.893 1.00 92.50 92 LEU A C 1
ATOM 796 O O . LEU A 1 92 ? -9.951 -3.892 15.021 1.00 92.50 92 LEU A O 1
ATOM 800 N N . GLU A 1 93 ? -9.974 -2.732 13.114 1.00 87.00 93 GLU A N 1
ATOM 801 C CA . GLU A 1 93 ? -10.966 -1.752 13.586 1.00 87.00 93 GLU A CA 1
ATOM 802 C C . GLU A 1 93 ? -12.285 -2.385 14.045 1.00 87.00 93 GLU A C 1
ATOM 804 O O . GLU A 1 93 ? -12.934 -1.891 14.965 1.00 87.00 93 GLU A O 1
ATOM 809 N N . ARG A 1 94 ? -12.705 -3.476 13.395 1.00 86.88 94 ARG A N 1
ATOM 810 C CA . ARG A 1 94 ? -13.930 -4.204 13.760 1.00 86.88 94 ARG A CA 1
ATOM 811 C C . ARG A 1 94 ? -13.774 -4.998 15.053 1.00 86.88 94 ARG A C 1
ATOM 813 O O . ARG A 1 94 ? -14.781 -5.256 15.701 1.00 86.88 94 ARG A O 1
ATOM 820 N N . GLN A 1 95 ? -12.555 -5.412 15.392 1.00 80.62 95 GLN A N 1
ATOM 821 C CA . GLN A 1 95 ? -12.267 -6.145 16.626 1.00 80.62 95 GLN A CA 1
ATOM 822 C C . GLN A 1 95 ? -12.204 -5.213 17.836 1.00 80.62 95 GLN A C 1
ATOM 824 O O . GLN A 1 95 ? -12.657 -5.600 18.899 1.00 80.62 95 GLN A O 1
ATOM 829 N N . VAL A 1 96 ? -11.721 -3.980 17.662 1.00 73.69 96 VAL A N 1
ATOM 830 C CA . VAL A 1 96 ? -11.646 -2.971 18.739 1.00 73.69 96 VAL A CA 1
ATOM 831 C C . VAL A 1 96 ? -13.024 -2.395 19.111 1.00 73.69 96 VAL A C 1
ATOM 833 O O . VAL A 1 96 ? -13.194 -1.850 20.194 1.00 73.69 96 VAL A O 1
ATOM 836 N N . LYS A 1 97 ? -14.019 -2.493 18.218 1.00 64.44 97 LYS A N 1
ATOM 837 C CA . LYS A 1 97 ? -15.391 -1.986 18.434 1.00 64.44 97 LYS A CA 1
ATOM 838 C C . LYS A 1 97 ? -16.358 -3.002 19.065 1.00 64.44 97 LYS A C 1
ATOM 840 O O . LYS A 1 97 ? -17.536 -2.679 19.198 1.00 64.44 97 LYS A O 1
ATOM 845 N N . LYS A 1 98 ? -15.901 -4.218 19.365 1.00 51.88 98 LYS A N 1
ATOM 846 C CA . LYS A 1 98 ? -16.671 -5.257 20.063 1.00 51.88 98 LYS A CA 1
ATOM 847 C C . LYS A 1 98 ? -16.217 -5.343 21.508 1.00 51.88 98 LYS A C 1
ATOM 849 O O . LYS A 1 98 ? -17.094 -5.631 22.344 1.00 51.88 98 LYS A O 1
#

Radius of gyration: 14.06 Å; Cα contacts (8 Å, |Δi|>4): 65; chains: 1; bounding box: 34×26×39 Å

Mean predicted aligned error: 4.39 Å

Solvent-accessible surface area (backbone atoms only — not comparable to full-atom values): 5788 Å² total; per-residue (Å²): 129,58,67,69,56,52,53,49,50,54,45,49,34,42,75,69,65,76,37,54,69,72,58,44,51,52,57,47,51,56,56,73,71,39,81,86,58,78,61,88,67,54,73,71,55,47,52,46,53,52,57,50,48,66,52,56,77,31,56,44,89,52,65,74,61,33,76,76,35,85,79,41,34,47,69,70,56,50,54,51,49,47,54,51,41,52,52,53,53,58,51,52,59,59,61,76,75,108

Secondary structure (DSSP, 8-state):
--HHHHHHHHHHHHHTTSS-HHHHHHHHHHHHS-GGG-S---HHHHHHHHHHHHHHTTB---HHHHHH-TT-B-HHHHHHHHHHHHHHHHHHHHHHT-